Protein AF-A0A242NL77-F1 (afdb_monomer_lite)

Sequence (105 aa):
MSFNTAGNWNQSPDNLVVNVSTAYLDANQEKDFSAGVNAIWQRIGLGYIFAVNDIKQYKPTTSTDNLDSEDSLGKGKYKIYTVNASYLIPNVMDMDNFNIYLGSY

Foldseek 3Di:
DFDFPPPPQVPDDQSKDKTKTWDWDDDPFKTKIKIKMWIAGPQKIKMKMWMWIAGRDDDDPDPDDDPPDPCPPPHDIDIDIDIKIWGKDPCVVVDHPPIDIDMDD

InterPro domains:
  IPR016963 Glycoporin RafY [PF16966] (7-105)

Secondary structure (DSSP, 8-state):
--------TTTSGGGEEEEEEEEEEEETTEEEEEEEEEEEETTEEEEEEEEEEEE-----S-------SS--TT-EEEEEEEEEEEEEE-SGGG-TT--EEEEE-

Radius of gyration: 19.91 Å; chains: 1; bounding box: 46×35×47 Å

pLDDT: mean 71.35, std 16.42, range [28.22, 89.38]

Organism: NCBI:txid1196095

Structure (mmCIF, N/CA/C/O backbone):
data_AF-A0A242NL77-F1
#
_entry.id   AF-A0A242NL77-F1
#
loop_
_atom_site.group_PDB
_atom_site.id
_atom_site.type_symbol
_atom_site.label_atom_id
_atom_site.label_alt_id
_atom_site.label_comp_id
_atom_site.label_asym_id
_atom_site.label_entity_id
_atom_site.label_seq_id
_atom_site.pdbx_PDB_ins_code
_atom_site.Cartn_x
_atom_site.Cartn_y
_atom_site.Cartn_z
_atom_site.occupancy
_atom_site.B_iso_or_equiv
_atom_site.auth_seq_id
_atom_site.auth_comp_id
_atom_site.auth_asym_id
_atom_site.auth_atom_id
_atom_site.pdbx_PDB_model_num
ATOM 1 N N . MET A 1 1 ? -5.205 -5.516 -12.346 1.00 28.22 1 MET A N 1
ATOM 2 C CA . MET A 1 1 ? -6.352 -6.218 -11.733 1.00 28.22 1 MET A CA 1
ATOM 3 C C . MET A 1 1 ? -6.195 -6.093 -10.228 1.00 28.22 1 MET A C 1
ATOM 5 O O . MET A 1 1 ? -5.304 -6.732 -9.699 1.00 28.22 1 MET A O 1
ATOM 9 N N . SER A 1 2 ? -6.959 -5.220 -9.563 1.00 30.47 2 SER A N 1
ATOM 10 C CA . SER A 1 2 ? -6.880 -5.079 -8.103 1.00 30.47 2 SER A CA 1
ATOM 11 C C . SER A 1 2 ? -7.819 -6.095 -7.465 1.00 30.47 2 SER A C 1
ATOM 13 O O . SER A 1 2 ? -9.032 -6.017 -7.652 1.00 30.47 2 SER A O 1
ATOM 15 N N . PHE A 1 3 ? -7.263 -7.076 -6.764 1.00 34.12 3 PHE A N 1
ATOM 16 C CA . PHE A 1 3 ? -8.046 -7.910 -5.865 1.00 34.12 3 PHE A CA 1
ATOM 17 C C . PHE A 1 3 ? -8.225 -7.110 -4.576 1.00 34.12 3 PHE A C 1
ATOM 19 O O . PHE A 1 3 ? -7.245 -6.706 -3.972 1.00 34.12 3 PHE A O 1
ATOM 26 N N . ASN A 1 4 ? -9.461 -6.822 -4.179 1.00 36.97 4 ASN A N 1
ATOM 27 C CA . ASN A 1 4 ? -9.755 -6.285 -2.855 1.00 36.97 4 ASN A CA 1
ATOM 28 C C . ASN A 1 4 ? -10.416 -7.408 -2.060 1.00 36.97 4 ASN A C 1
ATOM 30 O O . ASN A 1 4 ? -11.569 -7.749 -2.318 1.00 36.97 4 ASN A O 1
ATOM 34 N N . THR A 1 5 ? -9.704 -7.975 -1.088 1.00 44.41 5 THR A N 1
ATOM 35 C CA . THR A 1 5 ? -10.352 -8.713 0.004 1.00 44.41 5 THR A CA 1
ATOM 36 C C . THR A 1 5 ? -10.947 -7.673 0.944 1.00 44.41 5 THR A C 1
ATOM 38 O O . THR A 1 5 ? -10.361 -7.307 1.954 1.00 44.41 5 THR A O 1
ATOM 41 N N . ALA A 1 6 ? -12.116 -7.143 0.585 1.00 45.44 6 ALA A N 1
ATOM 42 C CA . ALA A 1 6 ? -12.923 -6.375 1.521 1.00 45.44 6 ALA A CA 1
ATOM 43 C C . ALA A 1 6 ? -13.576 -7.375 2.486 1.00 45.44 6 ALA A C 1
ATOM 45 O O . ALA A 1 6 ? -14.707 -7.816 2.284 1.00 45.44 6 ALA A O 1
ATOM 46 N N . GLY A 1 7 ? -12.819 -7.800 3.500 1.00 48.88 7 GLY A N 1
ATOM 47 C CA . GLY A 1 7 ? -13.370 -8.521 4.640 1.00 48.88 7 GLY A CA 1
ATOM 48 C C . GLY A 1 7 ? -14.407 -7.632 5.320 1.00 48.88 7 GLY A C 1
ATOM 49 O O . GLY A 1 7 ? -14.114 -6.496 5.686 1.00 48.88 7 GLY A O 1
ATOM 50 N N . ASN A 1 8 ? -15.637 -8.124 5.416 1.00 50.00 8 ASN A N 1
ATOM 51 C CA . ASN A 1 8 ? -16.763 -7.414 6.007 1.00 50.00 8 ASN A CA 1
ATOM 52 C C . ASN A 1 8 ? -16.398 -7.003 7.449 1.00 50.00 8 ASN A C 1
ATOM 54 O O . ASN A 1 8 ? -16.090 -7.866 8.271 1.00 50.00 8 ASN A O 1
ATOM 58 N N . TRP A 1 9 ? -16.423 -5.703 7.761 1.00 51.22 9 TRP A N 1
ATOM 59 C CA . TRP A 1 9 ? -15.947 -5.128 9.035 1.00 51.22 9 TRP A CA 1
ATOM 60 C C . TRP A 1 9 ? -16.574 -5.762 10.286 1.00 51.22 9 TRP A C 1
ATOM 62 O O . TRP A 1 9 ? -15.943 -5.802 11.336 1.00 51.22 9 TRP A O 1
ATOM 72 N N . ASN A 1 10 ? -17.787 -6.305 10.151 1.00 51.53 10 ASN A N 1
ATOM 73 C CA . ASN A 1 10 ? -18.544 -6.949 11.226 1.00 51.53 10 ASN A CA 1
ATOM 74 C C . ASN A 1 10 ? -18.380 -8.482 11.286 1.00 51.53 10 ASN A C 1
ATOM 76 O O . ASN A 1 10 ? -19.061 -9.124 12.083 1.00 51.53 10 ASN A O 1
ATOM 80 N N . GLN A 1 11 ? -17.547 -9.093 10.432 1.00 50.47 11 GLN A N 1
ATOM 81 C CA . GLN A 1 11 ? -17.409 -10.559 10.329 1.00 50.47 11 GLN A CA 1
ATOM 82 C C . GLN A 1 11 ? -15.982 -11.079 10.546 1.00 50.47 11 GLN A C 1
ATOM 84 O O . GLN A 1 11 ? -15.790 -12.293 10.576 1.00 50.47 11 GLN A O 1
ATOM 89 N N . SER A 1 12 ? -14.985 -10.205 10.708 1.00 57.03 12 SER A N 1
ATOM 90 C CA . SER A 1 12 ? -13.630 -10.646 11.039 1.00 57.03 12 SER A CA 1
ATOM 91 C C . SER A 1 12 ? -13.529 -11.034 12.517 1.00 57.03 12 SER A C 1
ATOM 93 O O . SER A 1 12 ? -13.829 -10.195 13.372 1.00 57.03 12 SER A O 1
ATOM 95 N N . PRO A 1 13 ? -13.052 -12.250 12.845 1.00 55.25 13 PRO A N 1
ATOM 96 C CA . PRO A 1 13 ? -12.617 -12.570 14.200 1.00 55.25 13 PRO A CA 1
ATOM 97 C C . PRO A 1 13 ? -11.602 -11.503 14.645 1.00 55.25 13 PRO A C 1
ATOM 99 O O . PRO A 1 13 ? -10.668 -11.188 13.909 1.00 55.25 13 PRO A O 1
ATOM 102 N N . ASP A 1 14 ? -11.828 -10.887 15.803 1.00 69.12 14 ASP A N 1
ATOM 103 C CA . ASP A 1 14 ? -10.947 -9.891 16.436 1.00 69.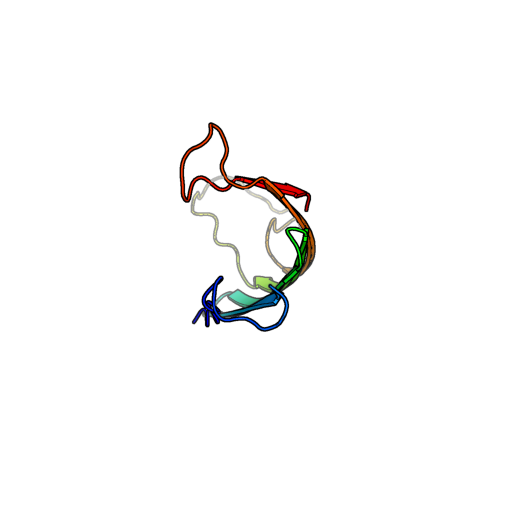12 14 ASP A CA 1
ATOM 104 C C . ASP A 1 14 ? -10.774 -8.528 15.731 1.00 69.12 14 ASP A C 1
ATOM 106 O O . ASP A 1 14 ? -9.791 -7.822 15.982 1.00 69.12 14 ASP A O 1
ATOM 110 N N . ASN A 1 15 ? -11.731 -8.098 14.895 1.00 73.38 15 ASN A N 1
ATOM 111 C CA . ASN A 1 15 ? -11.689 -6.799 14.194 1.00 73.38 15 ASN A CA 1
ATOM 112 C C . ASN A 1 15 ? -10.418 -6.607 13.338 1.00 73.38 15 ASN A C 1
ATOM 114 O O . ASN A 1 15 ? -9.916 -5.486 13.204 1.00 73.38 15 ASN A O 1
ATOM 118 N N . LEU A 1 16 ? -9.880 -7.702 12.789 1.00 79.81 16 LEU A N 1
ATOM 119 C CA . LEU A 1 16 ? -8.733 -7.689 11.886 1.00 79.81 16 LEU A CA 1
ATOM 120 C C . LEU A 1 16 ? -9.196 -7.690 10.424 1.00 79.81 16 LEU A C 1
ATOM 122 O O . LEU A 1 16 ? -9.815 -8.646 9.958 1.00 79.81 16 LEU A O 1
ATOM 126 N N . VAL A 1 17 ? -8.846 -6.654 9.671 1.00 80.06 17 VAL A N 1
ATOM 127 C CA . VAL A 1 17 ? -9.113 -6.569 8.228 1.00 80.06 17 VAL A CA 1
ATOM 128 C C . VAL A 1 17 ? -7.788 -6.497 7.490 1.00 80.06 17 VAL A C 1
ATOM 130 O O . VAL A 1 17 ? -6.978 -5.621 7.770 1.00 80.06 17 VAL A O 1
ATOM 133 N N . VAL A 1 18 ? -7.566 -7.395 6.532 1.00 81.69 18 VAL A N 1
ATOM 134 C CA . VAL A 1 18 ? -6.352 -7.408 5.707 1.00 81.69 18 VAL A CA 1
ATOM 135 C C . VAL A 1 18 ? -6.736 -7.256 4.244 1.00 81.69 18 VAL A C 1
ATOM 137 O O . VAL A 1 18 ? -7.496 -8.056 3.707 1.00 81.69 18 VAL A O 1
ATOM 140 N N . ASN A 1 19 ? -6.173 -6.245 3.594 1.00 82.38 19 ASN A N 1
ATOM 141 C CA . ASN A 1 19 ? -6.323 -5.967 2.175 1.00 82.38 19 ASN A CA 1
ATOM 142 C C . ASN A 1 19 ? -4.988 -6.230 1.483 1.00 82.38 19 ASN A C 1
ATOM 144 O O . ASN A 1 19 ? -3.950 -5.765 1.946 1.00 82.38 19 ASN A O 1
ATOM 148 N N . VAL A 1 20 ? -5.007 -6.949 0.367 1.00 84.19 20 VAL A N 1
ATOM 149 C CA . VAL A 1 20 ? -3.820 -7.197 -0.459 1.00 84.19 20 VAL A CA 1
ATOM 150 C C . VAL A 1 20 ? -4.152 -6.770 -1.873 1.00 84.19 20 VAL A C 1
ATOM 152 O O . VAL A 1 20 ? -5.106 -7.285 -2.435 1.00 84.19 20 VAL A O 1
ATOM 155 N N . SER A 1 21 ? -3.367 -5.870 -2.454 1.00 84.38 21 SER A N 1
ATOM 156 C CA . SER A 1 21 ? -3.565 -5.347 -3.806 1.00 84.38 21 SER A CA 1
ATOM 157 C C . SER A 1 21 ? -2.345 -5.632 -4.670 1.00 84.38 21 SER A C 1
ATOM 159 O O . SER A 1 21 ? -1.218 -5.461 -4.217 1.00 84.38 21 SER A O 1
ATOM 161 N N . THR A 1 22 ? -2.545 -6.010 -5.929 1.00 86.19 22 THR A N 1
ATOM 162 C CA . THR A 1 22 ? -1.458 -6.126 -6.910 1.00 86.19 22 THR A CA 1
ATOM 163 C C . THR A 1 22 ? -1.853 -5.462 -8.224 1.00 86.19 22 THR A C 1
ATOM 165 O O . THR A 1 22 ? -3.030 -5.383 -8.581 1.00 86.19 22 THR A O 1
ATOM 168 N N . ALA A 1 23 ? -0.870 -4.941 -8.941 1.00 85.94 23 ALA A N 1
ATOM 169 C CA . ALA A 1 23 ? -1.015 -4.313 -10.239 1.00 85.94 23 ALA A CA 1
ATOM 170 C C . ALA A 1 23 ? 0.211 -4.650 -11.091 1.00 85.94 23 ALA A C 1
ATOM 172 O O . ALA A 1 23 ? 1.334 -4.689 -10.598 1.00 85.94 23 ALA A O 1
ATOM 173 N N . TYR A 1 24 ? -0.025 -4.911 -12.370 1.00 85.56 24 TYR A N 1
ATOM 174 C CA . TYR A 1 24 ? 1.008 -5.195 -13.355 1.00 85.56 24 TYR A CA 1
ATOM 175 C C . TYR A 1 24 ? 0.628 -4.496 -14.655 1.00 85.56 24 TYR A C 1
ATOM 177 O O . TYR A 1 24 ? -0.524 -4.608 -15.091 1.00 85.56 24 TYR A O 1
ATOM 185 N N . LEU A 1 25 ? 1.584 -3.787 -15.242 1.00 84.38 25 LEU A N 1
ATOM 186 C CA . LEU A 1 25 ? 1.477 -3.112 -16.524 1.00 84.38 25 LEU A CA 1
ATOM 187 C C . LEU A 1 25 ? 2.650 -3.562 -17.396 1.00 84.38 25 LEU A C 1
ATOM 189 O O . LEU A 1 25 ? 3.809 -3.462 -17.000 1.00 84.38 25 LEU A O 1
ATOM 193 N N . ASP A 1 26 ? 2.333 -4.050 -18.590 1.00 83.00 26 ASP A N 1
ATOM 194 C CA . ASP A 1 26 ? 3.317 -4.388 -19.615 1.00 83.00 26 ASP A CA 1
ATOM 195 C C . ASP A 1 26 ? 2.962 -3.607 -20.873 1.00 83.00 26 ASP A C 1
ATOM 197 O O . ASP A 1 26 ? 2.035 -3.955 -21.611 1.00 83.00 26 ASP A O 1
ATOM 201 N N . ALA A 1 27 ? 3.640 -2.482 -21.055 1.00 79.12 27 ALA A N 1
ATOM 202 C CA . ALA A 1 27 ? 3.500 -1.626 -22.212 1.00 79.12 27 ALA A CA 1
ATOM 203 C C . ALA A 1 27 ? 4.764 -1.716 -23.071 1.00 79.12 27 ALA A C 1
ATOM 205 O O . ALA A 1 27 ? 5.866 -2.003 -22.607 1.00 79.12 27 ALA A O 1
ATOM 206 N N . ASN A 1 28 ? 4.627 -1.395 -24.357 1.00 71.12 28 ASN A N 1
ATOM 207 C CA . ASN A 1 28 ? 5.723 -1.503 -25.324 1.00 71.12 28 ASN A CA 1
ATOM 208 C C . ASN A 1 28 ? 6.960 -0.646 -24.948 1.00 71.12 28 ASN A C 1
ATOM 210 O O . ASN A 1 28 ? 8.042 -0.853 -25.487 1.00 71.12 28 ASN A O 1
ATOM 214 N N . GLN A 1 29 ? 6.801 0.330 -24.045 1.00 71.62 29 GLN A N 1
ATOM 215 C CA . GLN A 1 29 ? 7.838 1.278 -23.619 1.00 71.62 29 GLN A CA 1
ATOM 216 C C . GLN A 1 29 ? 7.991 1.400 -22.088 1.00 71.62 29 GLN A C 1
ATOM 218 O O . GLN A 1 29 ? 8.816 2.192 -21.632 1.00 71.62 29 GLN A O 1
ATOM 223 N N . GLU A 1 30 ? 7.245 0.623 -21.298 1.00 67.50 30 GLU A N 1
ATOM 224 C CA . GLU A 1 30 ? 7.224 0.717 -19.831 1.00 67.50 30 GLU A CA 1
ATOM 225 C C . GLU A 1 30 ? 6.760 -0.606 -19.218 1.00 67.50 30 GLU A C 1
ATOM 227 O O . GLU A 1 30 ? 5.857 -1.261 -19.745 1.00 67.50 30 GLU A O 1
ATOM 232 N N . LYS A 1 31 ? 7.394 -1.016 -18.121 1.00 79.88 31 LYS A N 1
ATOM 233 C CA . LYS A 1 31 ? 6.996 -2.200 -17.363 1.00 79.88 31 LYS A CA 1
ATOM 234 C C . LYS A 1 31 ? 6.891 -1.854 -15.888 1.00 79.88 31 LYS A C 1
ATOM 236 O O . LYS A 1 31 ? 7.915 -1.646 -15.243 1.00 79.88 31 LYS A O 1
ATOM 241 N N . ASP A 1 32 ? 5.675 -1.915 -15.360 1.00 81.69 32 ASP A N 1
ATOM 242 C CA . ASP A 1 32 ? 5.391 -1.547 -13.977 1.00 81.69 32 ASP A CA 1
ATOM 243 C C . ASP A 1 32 ? 4.767 -2.701 -13.217 1.00 81.69 32 ASP A C 1
ATOM 245 O O . ASP A 1 32 ? 3.935 -3.464 -13.720 1.00 81.69 32 ASP A O 1
ATOM 249 N N . PHE A 1 33 ? 5.160 -2.824 -11.963 1.00 86.06 33 PHE A N 1
ATOM 250 C CA . PHE A 1 33 ? 4.602 -3.790 -11.044 1.00 86.06 33 PHE A CA 1
ATOM 251 C C . PHE A 1 33 ? 4.479 -3.160 -9.671 1.00 86.06 33 PHE A C 1
ATOM 253 O O . PHE A 1 33 ? 5.464 -2.686 -9.118 1.00 86.06 33 PHE A O 1
ATOM 260 N N . SER A 1 34 ? 3.291 -3.242 -9.088 1.00 86.19 34 SER A N 1
ATOM 261 C CA . SER A 1 34 ? 3.036 -2.788 -7.727 1.00 86.19 34 SER A CA 1
ATOM 262 C C . SER A 1 34 ? 2.316 -3.875 -6.952 1.00 86.19 34 SER A C 1
ATOM 264 O O . SER A 1 34 ? 1.371 -4.489 -7.441 1.00 86.19 34 SER A O 1
ATOM 266 N N . ALA A 1 35 ? 2.735 -4.102 -5.721 1.00 88.62 35 ALA A N 1
ATOM 267 C CA . ALA A 1 35 ? 2.077 -4.976 -4.772 1.00 88.62 35 ALA A CA 1
ATOM 268 C C . ALA A 1 35 ? 1.973 -4.248 -3.436 1.00 88.62 35 ALA A C 1
ATOM 270 O O . ALA A 1 35 ? 2.886 -3.535 -3.034 1.00 88.62 35 ALA A O 1
ATOM 271 N N . GLY A 1 36 ? 0.863 -4.418 -2.739 1.00 86.88 36 GLY A N 1
ATOM 272 C CA . GLY A 1 36 ? 0.630 -3.770 -1.464 1.00 86.88 36 GLY A CA 1
ATOM 273 C C . GLY A 1 36 ? -0.187 -4.645 -0.539 1.00 86.88 36 GLY A C 1
ATOM 274 O O . GLY A 1 36 ? -1.003 -5.451 -0.982 1.00 86.88 36 GLY A O 1
ATOM 275 N N . VAL A 1 37 ? 0.044 -4.472 0.752 1.00 88.62 37 VAL A N 1
ATOM 276 C CA . VAL A 1 37 ? -0.738 -5.072 1.826 1.00 88.62 37 VAL A CA 1
ATOM 277 C C . VAL A 1 37 ? -1.097 -3.982 2.823 1.00 88.62 37 VAL A C 1
ATOM 279 O O . VAL A 1 37 ? -0.291 -3.097 3.087 1.00 88.62 37 VAL A O 1
ATOM 282 N N . ASN A 1 38 ? -2.304 -4.024 3.365 1.00 87.25 38 ASN A N 1
ATOM 283 C CA . ASN A 1 38 ? -2.760 -3.127 4.415 1.00 87.25 38 ASN A CA 1
ATOM 284 C C . ASN A 1 38 ? -3.568 -3.919 5.437 1.00 87.25 38 ASN A C 1
ATOM 286 O O . ASN A 1 38 ? -4.547 -4.568 5.072 1.00 87.25 38 ASN A O 1
ATOM 290 N N . ALA A 1 39 ? -3.168 -3.859 6.699 1.00 85.75 39 ALA A N 1
ATOM 291 C CA . ALA A 1 39 ? -3.837 -4.524 7.804 1.00 85.75 39 ALA A CA 1
ATOM 292 C C . ALA A 1 39 ? -4.388 -3.484 8.776 1.00 85.75 39 ALA A C 1
ATOM 294 O O . ALA A 1 39 ? -3.682 -2.557 9.156 1.00 85.75 39 ALA A O 1
ATOM 295 N N . ILE A 1 40 ? -5.639 -3.648 9.194 1.00 85.81 40 ILE A N 1
ATOM 296 C CA . ILE A 1 40 ? -6.294 -2.808 10.191 1.00 85.81 40 ILE A CA 1
ATOM 297 C C . ILE A 1 40 ? -6.699 -3.696 11.357 1.00 85.81 40 ILE A C 1
ATOM 299 O O . ILE A 1 40 ? -7.443 -4.655 11.168 1.00 85.81 40 ILE A O 1
ATOM 303 N N . TRP A 1 41 ? -6.222 -3.367 12.553 1.00 85.12 41 TRP A N 1
ATOM 304 C CA . TRP A 1 41 ? -6.522 -4.071 13.793 1.00 85.12 41 TRP A CA 1
ATOM 305 C C . TRP A 1 41 ? -6.841 -3.070 14.895 1.00 85.12 41 TRP A C 1
ATOM 307 O O . TRP A 1 41 ? -6.079 -2.134 15.123 1.00 85.12 41 TRP A O 1
ATOM 317 N N . GLN A 1 42 ? -7.984 -3.242 15.564 1.00 83.62 42 GLN A N 1
ATOM 318 C CA . GLN A 1 42 ? -8.429 -2.367 16.658 1.00 83.62 42 GLN A CA 1
ATOM 319 C C . GLN A 1 42 ? -8.230 -0.865 16.372 1.00 83.62 42 GLN A C 1
ATOM 321 O O . GLN A 1 42 ? -7.772 -0.121 17.233 1.00 83.62 42 GLN A O 1
ATOM 326 N N . ARG A 1 43 ? -8.608 -0.417 15.162 1.00 82.56 43 ARG A N 1
ATOM 327 C CA . ARG A 1 43 ? -8.496 0.973 14.662 1.00 82.56 43 ARG A CA 1
ATOM 328 C C . ARG A 1 43 ? -7.108 1.402 14.189 1.00 82.56 43 ARG A C 1
ATOM 330 O O . ARG A 1 43 ? -7.006 2.457 13.578 1.00 82.56 43 ARG A O 1
ATOM 337 N N . ILE A 1 44 ? -6.067 0.612 14.403 1.00 84.50 44 ILE A N 1
ATOM 338 C CA . ILE A 1 44 ? -4.722 0.898 13.900 1.00 84.50 44 ILE A CA 1
ATOM 339 C C . ILE A 1 44 ? -4.567 0.233 12.536 1.00 84.50 44 ILE A C 1
ATOM 341 O O . ILE A 1 44 ? -4.742 -0.975 12.414 1.00 84.50 44 ILE A O 1
ATOM 345 N N . GLY A 1 45 ? -4.251 1.020 11.514 1.00 86.94 45 GLY A N 1
ATOM 346 C CA . GLY A 1 45 ? -3.915 0.559 10.175 1.00 86.94 45 GLY A CA 1
ATOM 347 C C . GLY A 1 45 ? -2.411 0.614 9.931 1.00 86.94 45 GLY A C 1
ATOM 348 O O . GLY A 1 45 ? -1.776 1.624 10.226 1.00 86.94 45 GLY A O 1
ATOM 349 N N . LEU A 1 46 ? -1.849 -0.446 9.366 1.00 89.31 46 LEU A N 1
ATOM 350 C CA . LEU A 1 46 ? -0.473 -0.493 8.891 1.00 89.31 46 LEU A CA 1
ATOM 351 C C . LEU A 1 46 ? -0.452 -1.101 7.493 1.00 89.31 46 LEU A C 1
ATOM 353 O O . LEU A 1 46 ? -0.918 -2.224 7.282 1.00 89.31 46 LEU A O 1
ATOM 357 N N . GLY A 1 47 ? 0.134 -0.371 6.555 1.00 88.69 47 GLY A N 1
ATOM 358 C CA . GLY A 1 47 ? 0.251 -0.786 5.175 1.00 88.69 47 GLY A CA 1
ATOM 359 C C . GLY A 1 47 ? 1.665 -0.674 4.641 1.00 88.69 47 GLY A C 1
ATOM 360 O O . GLY A 1 47 ? 2.492 0.108 5.104 1.00 88.69 47 GLY A O 1
ATOM 361 N N . TYR A 1 48 ? 1.934 -1.485 3.632 1.00 88.62 48 TYR A N 1
ATOM 362 C CA . TYR A 1 48 ? 3.181 -1.498 2.900 1.00 88.62 48 TYR A CA 1
ATOM 363 C C . TYR A 1 48 ? 2.891 -1.646 1.417 1.00 88.62 48 TYR A C 1
ATOM 365 O O . TYR A 1 48 ? 2.131 -2.527 1.015 1.00 88.62 48 TYR A O 1
ATOM 373 N N . ILE A 1 49 ? 3.504 -0.790 0.610 1.00 89.38 49 ILE A N 1
ATOM 374 C CA . ILE A 1 49 ? 3.402 -0.802 -0.842 1.00 89.38 49 ILE A CA 1
ATOM 375 C C . ILE A 1 49 ? 4.812 -0.916 -1.407 1.00 89.38 49 ILE A C 1
ATOM 377 O O . ILE A 1 49 ? 5.702 -0.125 -1.097 1.00 89.38 49 ILE A O 1
ATOM 381 N N . PHE A 1 50 ? 4.991 -1.916 -2.253 1.00 88.44 50 PHE A N 1
ATOM 382 C CA . PHE A 1 50 ? 6.182 -2.161 -3.037 1.00 88.44 50 PHE A CA 1
ATOM 383 C C . PHE A 1 50 ? 5.854 -1.929 -4.506 1.00 88.44 50 PHE A C 1
ATOM 385 O O . PHE A 1 50 ? 4.944 -2.566 -5.033 1.00 88.44 50 PHE A O 1
ATOM 392 N N . ALA A 1 51 ? 6.601 -1.058 -5.176 1.00 85.69 51 ALA A N 1
ATOM 393 C CA . ALA A 1 51 ? 6.485 -0.873 -6.616 1.00 85.69 51 ALA A CA 1
ATOM 394 C C . ALA A 1 51 ? 7.850 -0.959 -7.295 1.00 85.69 51 ALA A C 1
ATOM 396 O O . ALA A 1 51 ? 8.853 -0.475 -6.768 1.00 85.69 51 ALA A O 1
ATOM 397 N N . VAL A 1 52 ? 7.883 -1.567 -8.474 1.00 86.56 52 VAL A N 1
ATOM 398 C CA . VAL A 1 52 ? 9.020 -1.567 -9.387 1.00 86.56 52 VAL A CA 1
ATOM 399 C C . VAL A 1 52 ? 8.538 -1.128 -10.758 1.00 86.56 52 VAL A C 1
ATOM 401 O O . VAL A 1 52 ? 7.720 -1.804 -11.374 1.00 86.56 52 VAL A O 1
ATOM 404 N N . ASN A 1 53 ? 9.065 -0.003 -11.221 1.00 78.94 53 ASN A N 1
ATOM 405 C CA . ASN A 1 53 ? 8.715 0.596 -12.503 1.00 78.94 53 ASN A CA 1
ATOM 406 C C . ASN A 1 53 ? 9.976 0.656 -13.365 1.00 78.94 53 ASN A C 1
ATOM 408 O O . ASN A 1 53 ? 11.045 1.033 -12.875 1.00 78.94 53 ASN A O 1
ATOM 412 N N . ASP A 1 54 ? 9.875 0.247 -14.623 1.00 77.75 54 ASP A N 1
ATOM 413 C CA . ASP A 1 54 ? 10.969 0.224 -15.596 1.00 77.75 54 ASP A CA 1
ATOM 414 C C . ASP A 1 54 ? 10.539 1.000 -16.841 1.00 77.75 54 ASP A C 1
ATOM 416 O O . ASP A 1 54 ? 9.890 0.465 -17.747 1.00 77.75 54 ASP A O 1
ATOM 420 N N . ILE A 1 55 ? 10.896 2.284 -16.866 1.00 68.75 55 ILE A N 1
ATOM 421 C CA . ILE A 1 55 ? 10.509 3.216 -17.926 1.00 68.75 55 ILE A CA 1
ATOM 422 C C . ILE A 1 55 ? 11.618 3.238 -18.974 1.00 68.75 55 ILE A C 1
ATOM 424 O O . ILE A 1 55 ? 12.705 3.784 -18.748 1.00 68.75 55 ILE A O 1
ATOM 428 N N . LYS A 1 56 ? 11.350 2.646 -20.144 1.00 59.47 56 LYS A N 1
ATOM 429 C CA . LYS A 1 56 ? 12.342 2.518 -21.225 1.00 59.47 56 LYS A CA 1
ATOM 430 C C . LYS A 1 56 ? 12.404 3.766 -22.102 1.00 59.47 56 LYS A C 1
ATOM 432 O O . LYS A 1 56 ? 13.485 4.117 -22.579 1.00 59.47 56 LYS A O 1
ATOM 437 N N . GLN A 1 57 ? 11.278 4.453 -22.319 1.00 56.41 57 GLN A N 1
ATOM 438 C CA . GLN A 1 57 ? 11.234 5.703 -23.085 1.00 56.41 57 GLN A CA 1
ATOM 439 C C . GLN A 1 57 ? 10.159 6.664 -22.568 1.00 56.41 57 GLN A C 1
ATOM 441 O O . GLN A 1 57 ? 8.974 6.362 -22.622 1.00 56.41 57 GLN A O 1
ATOM 446 N N . TYR A 1 58 ? 10.577 7.868 -22.175 1.00 57.28 58 TYR A N 1
ATOM 447 C CA . TYR A 1 58 ? 9.694 9.020 -22.011 1.00 57.28 58 TYR A CA 1
ATOM 448 C C . TYR A 1 58 ? 9.652 9.802 -23.334 1.00 57.28 58 TYR A C 1
ATOM 450 O O . TYR A 1 58 ? 10.705 10.205 -23.836 1.00 57.28 58 TYR A O 1
ATOM 458 N N . LYS A 1 59 ? 8.467 9.983 -23.936 1.00 51.72 59 LYS A N 1
ATOM 459 C CA . LYS A 1 59 ? 8.281 10.839 -25.122 1.00 51.72 59 LYS A CA 1
ATOM 460 C C . LYS A 1 59 ? 7.704 12.192 -24.685 1.00 51.72 59 LYS A C 1
ATOM 462 O O . LYS A 1 59 ? 6.501 12.255 -24.440 1.00 51.72 59 LYS A O 1
ATOM 467 N N . PRO A 1 60 ? 8.504 13.269 -24.609 1.00 51.72 60 PRO A N 1
ATOM 468 C CA . PRO A 1 60 ? 7.958 14.604 -24.404 1.00 51.72 60 PRO A CA 1
ATOM 469 C C . PRO A 1 60 ? 7.162 15.025 -25.649 1.00 51.72 60 PRO A C 1
ATOM 471 O O . PRO A 1 60 ? 7.655 14.957 -26.774 1.00 51.72 60 PRO A O 1
ATOM 474 N N . THR A 1 61 ? 5.910 15.440 -25.461 1.00 52.97 61 THR A N 1
ATOM 475 C CA . THR A 1 61 ? 4.990 15.878 -26.529 1.00 52.97 61 THR A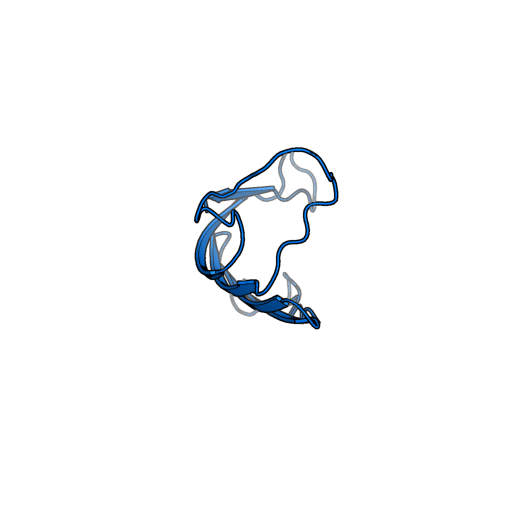 CA 1
ATOM 476 C C . THR A 1 61 ? 5.242 17.302 -27.034 1.00 52.9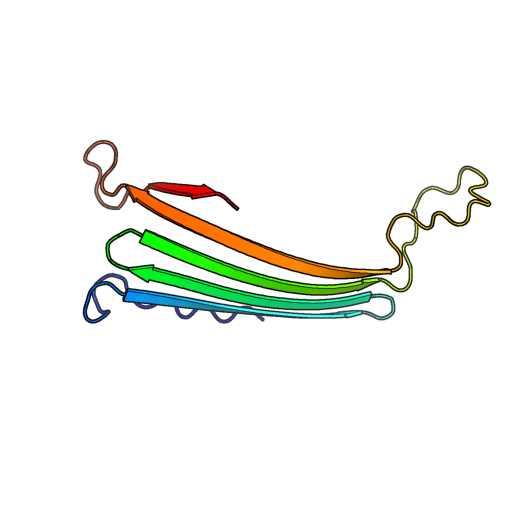7 61 THR A C 1
ATOM 478 O O . THR A 1 61 ? 4.482 17.797 -27.861 1.00 52.97 61 THR A O 1
ATOM 481 N N . THR A 1 62 ? 6.303 17.971 -26.587 1.00 49.00 62 THR A N 1
ATOM 482 C CA . THR A 1 62 ? 6.662 19.320 -27.037 1.00 49.00 62 THR A CA 1
ATOM 483 C C . THR A 1 62 ? 8.021 19.299 -27.717 1.00 49.00 62 THR A C 1
ATOM 485 O O . THR A 1 62 ? 9.063 19.217 -27.071 1.00 49.00 62 THR A O 1
ATOM 488 N N . SER A 1 63 ? 7.989 19.357 -29.047 1.00 55.22 63 SER A N 1
ATOM 489 C CA . SER A 1 63 ? 9.140 19.598 -29.913 1.00 55.22 63 SER A CA 1
ATOM 490 C C . SER A 1 63 ? 9.630 21.036 -29.761 1.00 55.22 63 SER A C 1
ATOM 492 O O . SER A 1 63 ? 9.394 21.852 -30.642 1.00 55.22 63 SER A O 1
ATOM 494 N N . THR A 1 64 ? 10.300 21.358 -28.663 1.00 47.88 64 THR A N 1
ATOM 495 C CA . THR A 1 64 ? 11.141 22.556 -28.581 1.00 47.88 64 THR A CA 1
ATOM 496 C C . THR A 1 64 ? 12.256 22.320 -27.578 1.00 47.88 64 THR A C 1
ATOM 498 O O . THR A 1 64 ? 12.002 21.969 -26.431 1.00 47.88 64 THR A O 1
ATOM 501 N N . ASP A 1 65 ? 13.459 22.580 -28.068 1.00 43.84 65 ASP A N 1
ATOM 502 C CA . ASP A 1 65 ? 14.731 22.726 -27.378 1.00 43.84 65 ASP A CA 1
ATOM 503 C C . ASP A 1 65 ? 15.581 21.482 -27.099 1.00 43.84 65 ASP A C 1
ATOM 505 O O . ASP A 1 65 ? 15.229 20.537 -26.398 1.00 43.84 65 ASP A O 1
ATOM 509 N N . ASN A 1 66 ? 16.763 21.570 -27.713 1.00 49.09 66 ASN A N 1
ATOM 510 C CA . ASN A 1 66 ? 17.958 20.763 -27.570 1.00 49.09 66 ASN A CA 1
ATOM 511 C C . ASN A 1 66 ? 18.298 20.513 -26.097 1.00 49.09 66 ASN A C 1
ATOM 513 O O . ASN A 1 66 ? 19.064 21.258 -25.488 1.00 49.09 66 ASN A O 1
ATOM 517 N N . LEU A 1 67 ? 17.780 19.425 -25.543 1.00 51.53 67 LEU A N 1
ATOM 518 C CA . LEU A 1 67 ? 18.343 18.811 -24.350 1.00 51.53 67 LEU A CA 1
ATOM 519 C C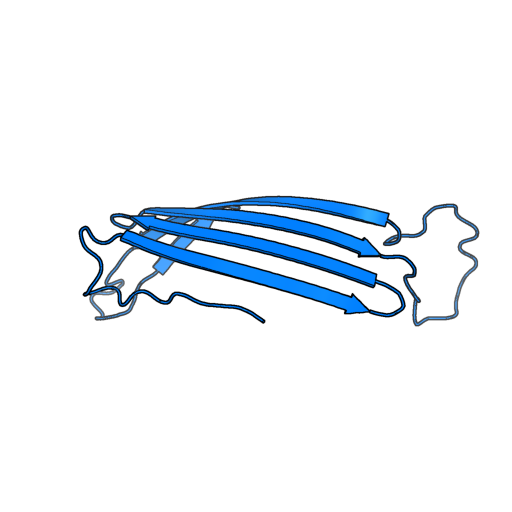 . LEU A 1 67 ? 19.291 17.696 -24.802 1.00 51.53 67 LEU A C 1
ATOM 521 O O . LEU A 1 67 ? 19.018 16.511 -24.630 1.00 51.53 67 LEU A O 1
ATOM 525 N N . ASP A 1 68 ? 20.425 18.106 -25.382 1.00 48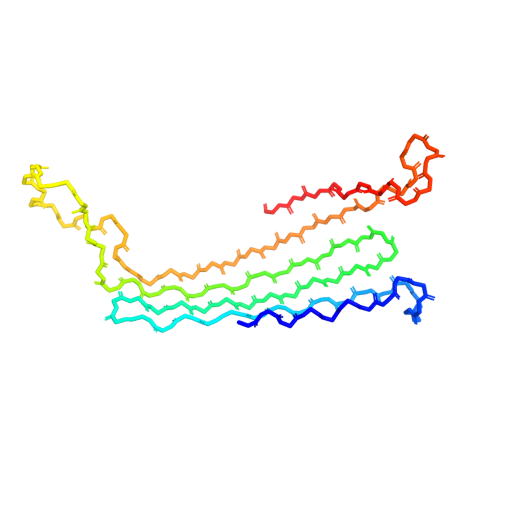.50 68 ASP A N 1
ATOM 526 C CA . ASP A 1 68 ? 21.668 17.320 -25.408 1.00 48.50 68 ASP A CA 1
ATOM 527 C C . ASP A 1 68 ? 22.255 17.306 -23.992 1.00 48.50 68 ASP A C 1
ATOM 529 O O . ASP A 1 68 ? 23.317 17.848 -23.689 1.00 48.50 68 ASP A O 1
ATOM 533 N N . SER A 1 69 ? 21.492 16.755 -23.064 1.00 45.16 69 SER A N 1
ATOM 534 C CA . SER A 1 69 ? 21.905 16.560 -21.689 1.00 45.16 69 SER A CA 1
ATOM 535 C C . SER A 1 69 ? 21.591 15.116 -21.376 1.00 45.16 69 SER A C 1
ATOM 537 O O . SER A 1 69 ? 20.486 14.642 -21.634 1.00 45.16 69 SER A O 1
ATOM 539 N N . GLU A 1 70 ? 22.571 14.411 -20.827 1.00 48.84 70 GLU A 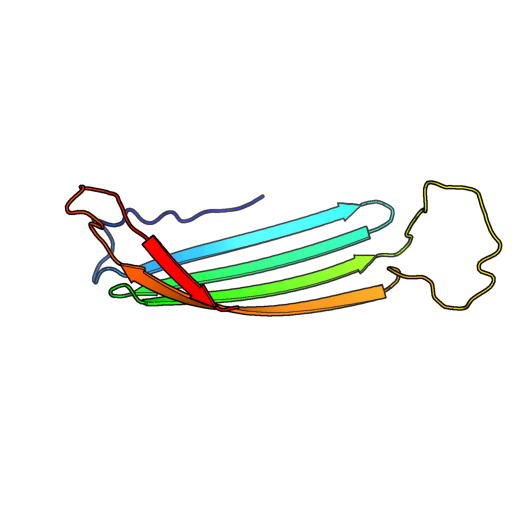N 1
ATOM 540 C CA . GLU A 1 70 ? 22.502 13.046 -20.296 1.00 48.84 70 GLU A CA 1
ATOM 541 C C . GLU A 1 70 ? 21.504 12.905 -19.118 1.00 48.84 70 GLU A C 1
ATOM 543 O O . GLU A 1 70 ? 21.656 12.054 -18.248 1.00 48.84 70 GLU A O 1
ATOM 548 N N . ASP A 1 71 ? 20.472 13.747 -19.087 1.00 49.59 71 ASP A N 1
ATOM 549 C CA . ASP A 1 71 ? 19.453 13.911 -18.067 1.00 49.59 71 ASP A CA 1
ATOM 550 C C . ASP A 1 71 ? 18.089 13.600 -18.691 1.00 49.59 71 ASP A C 1
ATOM 552 O O . ASP A 1 71 ? 17.224 14.446 -18.926 1.00 49.59 71 ASP A O 1
ATOM 556 N N . SER A 1 72 ? 17.914 12.330 -19.052 1.00 49.81 72 SER A N 1
ATOM 557 C CA . SER A 1 72 ? 16.614 11.793 -19.424 1.00 49.81 72 SER A CA 1
ATOM 558 C C . SER A 1 72 ? 15.733 11.709 -18.179 1.00 49.81 72 SER A C 1
ATOM 560 O O . SER A 1 72 ? 15.581 10.630 -17.601 1.00 49.81 72 SER A O 1
ATOM 562 N N . LEU A 1 73 ? 15.174 12.848 -17.766 1.00 52.53 73 LEU A N 1
ATOM 563 C CA . LEU A 1 73 ? 14.185 12.975 -16.697 1.00 52.53 73 LEU A CA 1
ATOM 564 C C . LEU A 1 73 ? 13.055 11.954 -16.929 1.00 52.53 73 LEU A C 1
ATOM 566 O O . LEU A 1 73 ? 12.173 12.159 -17.759 1.00 52.53 73 LEU A O 1
ATOM 570 N N . GLY A 1 74 ? 13.126 10.812 -16.241 1.00 55.19 74 GLY A N 1
ATOM 571 C CA . GLY A 1 74 ? 12.102 9.765 -16.270 1.00 55.19 74 GLY A CA 1
ATOM 572 C C . GLY A 1 74 ? 12.473 8.447 -16.957 1.00 55.19 74 GLY A C 1
ATOM 573 O O . GLY A 1 74 ? 11.645 7.543 -16.938 1.00 55.19 74 GLY A O 1
ATOM 574 N N . LYS A 1 75 ? 13.674 8.271 -17.530 1.00 55.66 75 LYS A N 1
ATOM 575 C CA . LYS A 1 75 ? 14.136 6.926 -17.943 1.00 55.66 75 LYS A CA 1
ATOM 576 C C . LYS A 1 75 ? 14.887 6.267 -16.792 1.00 55.66 75 LYS A C 1
ATOM 578 O O . LYS A 1 75 ? 15.859 6.825 -16.291 1.00 55.66 75 LYS A O 1
ATOM 583 N N . GLY A 1 76 ? 14.473 5.067 -16.399 1.00 65.00 76 GLY A N 1
ATOM 584 C CA . GLY A 1 76 ? 15.152 4.343 -15.329 1.00 65.00 76 GLY A CA 1
ATOM 585 C C . GLY A 1 76 ? 14.302 3.285 -14.642 1.00 65.00 76 GLY A C 1
ATOM 586 O O . GLY A 1 76 ? 13.094 3.180 -14.855 1.00 65.00 76 GLY A O 1
ATOM 587 N N . LYS A 1 77 ? 14.975 2.501 -13.794 1.00 73.62 77 LYS A N 1
ATOM 588 C CA . LYS A 1 77 ? 14.350 1.521 -12.906 1.00 73.62 77 LYS A CA 1
ATOM 589 C C . LYS A 1 77 ? 14.135 2.148 -11.541 1.00 73.62 77 LYS A C 1
ATOM 591 O O . LYS A 1 77 ? 15.102 2.407 -10.824 1.00 73.62 77 LYS A O 1
ATOM 596 N N . TYR A 1 78 ? 12.882 2.331 -11.167 1.00 76.56 78 TYR A N 1
ATOM 597 C CA . TYR A 1 78 ? 12.499 2.886 -9.879 1.00 76.56 78 TYR A CA 1
ATOM 598 C C . TYR A 1 78 ? 11.970 1.777 -8.985 1.00 76.56 78 TYR A C 1
ATOM 600 O O . TYR A 1 78 ? 11.141 0.972 -9.402 1.00 76.56 78 TYR A O 1
ATOM 608 N N . LYS A 1 79 ? 12.470 1.727 -7.749 1.00 83.19 79 LYS A N 1
ATOM 609 C CA . LYS A 1 79 ? 11.944 0.858 -6.696 1.00 83.19 79 LYS A CA 1
ATOM 610 C C . LYS A 1 79 ? 11.375 1.744 -5.606 1.00 83.19 79 LYS A C 1
ATOM 612 O O . LYS A 1 79 ? 12.108 2.548 -5.034 1.00 83.19 79 LYS A O 1
ATOM 617 N N . ILE A 1 80 ? 10.089 1.597 -5.337 1.00 83.81 80 ILE A N 1
ATOM 618 C CA . ILE A 1 80 ? 9.370 2.383 -4.344 1.00 83.81 80 ILE A CA 1
ATOM 619 C C . ILE A 1 80 ? 8.992 1.447 -3.205 1.00 83.81 80 ILE A C 1
ATOM 621 O O . ILE A 1 80 ? 8.415 0.381 -3.423 1.00 83.81 80 ILE A O 1
ATOM 625 N N . TYR A 1 81 ? 9.339 1.870 -1.996 1.00 88.62 81 TYR A N 1
ATOM 626 C CA . TYR A 1 81 ? 8.960 1.224 -0.752 1.00 88.62 81 TYR A CA 1
ATOM 627 C C . TYR A 1 81 ? 8.234 2.266 0.084 1.00 88.62 81 TYR A C 1
ATOM 629 O O . TYR A 1 81 ? 8.851 3.223 0.548 1.00 88.62 81 TYR A O 1
ATOM 637 N N . THR A 1 82 ? 6.932 2.096 0.254 1.00 87.00 82 THR A N 1
ATOM 638 C CA . THR A 1 82 ? 6.109 3.022 1.030 1.00 87.00 82 THR A CA 1
ATOM 639 C C . THR A 1 82 ? 5.499 2.262 2.187 1.00 87.00 82 THR A C 1
ATOM 641 O O . THR A 1 82 ? 4.783 1.285 1.981 1.00 87.00 82 THR A O 1
ATOM 644 N N . VAL A 1 83 ? 5.785 2.706 3.406 1.00 88.38 83 VAL A N 1
ATOM 645 C CA . VAL A 1 83 ? 5.115 2.224 4.614 1.00 88.38 83 VAL A CA 1
ATOM 646 C C . VAL A 1 83 ? 4.112 3.293 5.000 1.00 88.38 83 VAL A C 1
ATOM 648 O O . VAL A 1 83 ? 4.490 4.447 5.142 1.00 88.38 83 VAL A O 1
ATOM 651 N N . ASN A 1 84 ? 2.852 2.924 5.184 1.00 88.56 84 ASN A N 1
ATOM 652 C CA . ASN A 1 84 ? 1.854 3.834 5.721 1.00 88.56 84 ASN A CA 1
ATOM 653 C C . ASN A 1 84 ? 1.344 3.330 7.066 1.00 88.56 84 ASN A C 1
ATOM 655 O O . ASN A 1 84 ? 1.238 2.127 7.301 1.00 88.56 84 ASN A O 1
ATOM 659 N N . ALA A 1 85 ? 1.028 4.266 7.948 1.00 87.81 85 ALA A N 1
ATOM 660 C CA . ALA A 1 85 ? 0.365 3.996 9.211 1.00 87.81 85 ALA A CA 1
ATOM 661 C C . ALA A 1 85 ? -0.863 4.894 9.305 1.00 87.81 85 ALA A C 1
ATOM 663 O O . ALA A 1 85 ? -0.836 6.042 8.861 1.00 87.81 85 ALA A O 1
ATOM 664 N N . SER A 1 86 ? -1.948 4.381 9.866 1.00 84.38 86 SER A N 1
ATOM 665 C CA . SER A 1 86 ? -3.181 5.134 10.046 1.00 84.38 86 SER A CA 1
ATOM 666 C C . SER A 1 86 ? -3.890 4.761 11.339 1.00 84.38 86 SER A C 1
ATOM 668 O O . SER A 1 86 ? -3.681 3.691 11.904 1.00 84.38 86 SER A O 1
ATOM 670 N N . TYR A 1 87 ? -4.734 5.661 11.820 1.00 84.31 87 TYR A N 1
ATOM 671 C CA . TYR A 1 87 ? -5.594 5.457 12.968 1.00 84.31 87 TYR A CA 1
ATOM 672 C C . TYR A 1 87 ? -7.024 5.859 12.620 1.00 84.31 87 TYR A C 1
ATOM 674 O O . TYR A 1 87 ? -7.270 6.933 12.066 1.00 84.31 87 TYR A O 1
ATOM 682 N N . LEU A 1 88 ? -7.964 4.980 12.946 1.00 83.00 88 LEU A N 1
ATOM 683 C CA . LEU A 1 88 ? -9.385 5.154 12.713 1.00 83.00 88 LEU A CA 1
ATOM 684 C C . LEU A 1 88 ? -10.034 5.888 13.888 1.00 83.00 88 LEU A C 1
ATOM 686 O O . LEU A 1 88 ? -10.046 5.408 15.024 1.00 83.00 88 LEU A O 1
ATOM 690 N N . ILE A 1 89 ? -10.657 7.016 13.575 1.00 81.56 89 ILE A N 1
ATOM 691 C CA . ILE A 1 89 ? -11.526 7.782 14.461 1.00 81.56 89 ILE A CA 1
ATOM 692 C C . ILE A 1 89 ? -12.966 7.506 14.005 1.00 81.56 89 ILE A C 1
ATOM 694 O O . ILE A 1 89 ? -13.379 8.031 12.966 1.00 81.56 89 ILE A O 1
ATOM 698 N N . PRO A 1 90 ? -13.715 6.636 14.707 1.00 79.56 90 PRO A N 1
ATOM 699 C CA . PRO A 1 90 ? -15.072 6.297 14.309 1.00 79.56 90 PRO A CA 1
ATOM 700 C C . PRO A 1 90 ? -16.094 7.310 14.816 1.00 79.56 90 PRO A C 1
ATOM 702 O O . PRO A 1 90 ? -15.843 7.999 15.807 1.00 79.56 90 PRO A O 1
ATOM 705 N N . ASN A 1 91 ? -17.263 7.324 14.174 1.00 78.00 91 ASN A N 1
ATOM 706 C CA . ASN A 1 91 ? -18.446 8.091 14.582 1.00 78.00 91 ASN A CA 1
ATOM 707 C C . ASN A 1 91 ? -18.135 9.570 14.844 1.00 78.00 91 ASN A C 1
ATOM 709 O O . ASN A 1 91 ? -18.501 10.149 15.871 1.00 78.00 91 ASN A O 1
ATOM 713 N N . VAL A 1 92 ? -17.402 10.186 13.918 1.00 78.06 92 VAL A N 1
ATOM 714 C CA . VAL A 1 92 ? -17.098 11.612 14.011 1.00 78.06 92 VAL A CA 1
ATOM 715 C C . VAL A 1 92 ? -18.413 12.390 13.910 1.00 78.06 92 VAL A C 1
ATOM 717 O O . VAL A 1 92 ? -19.274 12.065 13.098 1.00 78.06 92 VAL A O 1
ATOM 720 N N . MET A 1 93 ? -18.585 13.403 14.763 1.00 81.19 93 MET A N 1
ATOM 721 C CA . MET A 1 93 ? -19.839 14.165 14.897 1.00 81.19 93 MET A CA 1
ATOM 722 C C . MET A 1 93 ? -21.070 13.329 15.298 1.00 81.19 93 MET A C 1
ATOM 724 O O . MET A 1 93 ? -22.189 13.756 15.034 1.00 81.19 93 MET A O 1
ATOM 728 N N . ASP A 1 94 ? -20.878 12.172 15.944 1.00 76.44 94 ASP A N 1
ATOM 729 C CA . ASP A 1 94 ? -21.976 11.303 16.408 1.00 76.44 94 ASP A CA 1
ATOM 730 C C . ASP A 1 94 ? -22.854 10.762 15.258 1.00 76.44 94 ASP A C 1
ATOM 732 O O . ASP A 1 94 ? -24.026 10.434 15.426 1.00 76.44 94 ASP A O 1
ATOM 736 N N . MET A 1 95 ? -22.277 10.687 14.052 1.00 76.75 95 MET A N 1
ATOM 737 C CA . MET A 1 95 ? -22.922 10.138 12.863 1.00 76.75 95 MET A CA 1
ATOM 738 C C . MET A 1 95 ? -22.486 8.693 12.630 1.00 76.75 95 MET A C 1
ATOM 740 O O . MET A 1 95 ? -21.292 8.405 12.494 1.00 76.75 95 MET A O 1
ATOM 744 N N . ASP A 1 96 ? -23.461 7.797 12.494 1.00 74.69 96 ASP A N 1
ATOM 745 C CA . ASP A 1 96 ? -23.207 6.413 12.107 1.00 74.69 96 ASP A CA 1
ATOM 746 C C . ASP A 1 96 ? -22.521 6.345 10.731 1.00 74.69 96 ASP A C 1
ATOM 748 O O . ASP A 1 96 ? -22.866 7.067 9.792 1.00 74.69 96 ASP A O 1
ATOM 752 N N . ASN A 1 97 ? -21.531 5.457 10.611 1.00 70.94 97 ASN A N 1
ATOM 753 C CA . ASN A 1 97 ? -20.711 5.223 9.414 1.00 70.94 97 ASN A CA 1
ATOM 754 C C . ASN A 1 97 ? -19.832 6.404 8.954 1.00 70.94 97 ASN A C 1
ATOM 756 O O . ASN A 1 97 ? -19.196 6.304 7.900 1.00 70.94 97 ASN A O 1
ATOM 760 N N . PHE A 1 98 ? -19.722 7.488 9.731 1.00 81.00 98 PHE A N 1
ATOM 761 C CA . PHE A 1 98 ? -18.787 8.574 9.433 1.00 81.00 98 PHE A CA 1
ATOM 762 C C . PHE A 1 98 ? -17.439 8.362 10.137 1.00 81.00 98 PHE A C 1
ATOM 764 O O . PHE A 1 98 ? -17.176 8.847 11.239 1.00 81.00 98 PHE A O 1
ATOM 771 N N . ASN A 1 99 ? -16.579 7.590 9.474 1.00 78.00 99 ASN A N 1
ATOM 772 C CA . ASN A 1 99 ? -15.274 7.172 9.973 1.00 78.00 99 ASN A CA 1
ATOM 773 C C . ASN A 1 99 ? -14.143 7.957 9.289 1.00 78.00 99 ASN A C 1
ATOM 775 O O . ASN A 1 99 ? -14.099 8.026 8.060 1.00 78.00 99 ASN A O 1
ATOM 779 N N . ILE A 1 100 ? -13.200 8.497 10.064 1.00 78.69 100 ILE A N 1
ATOM 780 C CA . ILE A 1 100 ? -12.017 9.203 9.543 1.00 78.69 100 ILE A CA 1
ATOM 781 C C . ILE A 1 100 ? -10.762 8.365 9.801 1.00 78.69 100 ILE A C 1
ATOM 783 O O . ILE A 1 100 ? -10.533 7.922 10.923 1.00 78.69 100 ILE A O 1
ATOM 787 N N . TYR A 1 101 ? -9.925 8.189 8.776 1.00 77.94 101 TYR A N 1
ATOM 788 C CA . TYR A 1 101 ? -8.580 7.624 8.911 1.00 77.94 101 TYR A CA 1
ATOM 789 C C . TYR A 1 101 ? -7.551 8.750 8.891 1.00 77.94 101 TYR A C 1
ATOM 791 O O . TYR A 1 101 ? -7.385 9.423 7.875 1.00 77.94 101 TYR A O 1
ATOM 799 N N . LEU A 1 102 ? -6.850 8.944 10.004 1.00 81.81 102 LEU A N 1
ATOM 800 C CA . LEU A 1 102 ? -5.703 9.845 10.076 1.00 81.81 102 LEU A CA 1
ATOM 801 C C . LEU A 1 102 ? -4.428 9.026 9.883 1.00 81.81 102 LEU A C 1
ATOM 803 O O . LEU A 1 102 ? -4.212 8.086 10.638 1.00 81.81 102 LEU A O 1
ATOM 807 N N . GLY A 1 103 ? -3.587 9.355 8.903 1.00 80.12 103 GLY A N 1
ATOM 808 C CA . GLY A 1 103 ? -2.389 8.565 8.615 1.00 80.12 103 GLY A CA 1
ATOM 809 C C . GLY A 1 103 ? -1.212 9.354 8.054 1.00 80.12 103 GLY A C 1
ATOM 810 O O . GLY A 1 103 ? -1.341 10.529 7.715 1.00 80.12 103 GLY A O 1
ATOM 811 N N . SER A 1 104 ? -0.068 8.679 7.970 1.00 79.06 104 SER A N 1
ATOM 812 C CA . SER A 1 104 ? 1.206 9.166 7.422 1.00 79.06 104 SER A CA 1
ATOM 813 C C . SER A 1 104 ? 1.841 8.106 6.515 1.00 79.06 104 SER A C 1
ATOM 815 O O . SER A 1 104 ? 1.541 6.918 6.672 1.00 79.06 104 SER A O 1
ATOM 817 N N . TYR A 1 105 ? 2.714 8.524 5.595 1.00 77.56 105 TYR A N 1
ATOM 818 C CA . TYR A 1 105 ? 3.393 7.683 4.599 1.00 77.56 105 TYR A CA 1
ATOM 819 C C . TYR A 1 105 ? 4.885 8.013 4.475 1.00 77.56 105 TYR A C 1
ATOM 821 O O . TYR A 1 105 ? 5.276 9.106 4.945 1.00 77.56 105 TYR A O 1
#